Protein AF-A0A0P8X4I3-F1 (afdb_monomer_lite)

InterPro domains:
  IPR000212 UvrD-like helicase [PTHR11070] (1-59)
  IPR014017 UvrD-like helicase, C-terminal [PF13361] (1-50)
  IPR027417 P-loop containing nucleoside triphosphate hydrolase [G3DSA:3.40.50.300] (1-76)
  IPR027417 P-loop containing nucleoside triphosphate hydrolase [SSF52540] (1-68)

Radius of gyration: 15.51 Å; chains: 1; bounding box: 24×31×52 Å

Sequence (80 aa):
MHSSKGLEFGLVLIPGLGDMPKKGEDEAGEARLLYVAMTRAIDRLVMSYREPSSFTRRIQDSIGSVRQHLDEMDSQKATG

Organism: Pseudomonas fluorescens (NCBI:txid294)

pLDDT: mean 91.1, std 8.16, range [57.12, 97.12]

Structure (mmCIF, N/CA/C/O backbone):
data_AF-A0A0P8X4I3-F1
#
_entry.id   AF-A0A0P8X4I3-F1
#
loop_
_atom_site.group_PDB
_atom_site.id
_atom_site.type_symbol
_atom_site.label_atom_id
_atom_site.label_alt_id
_atom_site.label_comp_id
_atom_site.label_asym_id
_atom_site.label_entity_id
_atom_site.label_seq_id
_atom_site.pdbx_PDB_ins_code
_atom_site.Cartn_x
_atom_site.Cartn_y
_atom_site.Cartn_z
_atom_site.occupancy
_atom_site.B_iso_or_equiv
_atom_site.auth_seq_id
_atom_site.auth_comp_id
_atom_site.auth_asym_id
_atom_site.auth_atom_id
_atom_site.pdbx_PDB_model_num
ATOM 1 N N . MET A 1 1 ? -1.971 7.019 -8.619 1.00 71.94 1 MET A N 1
ATOM 2 C CA . MET A 1 1 ? -1.763 7.427 -7.207 1.00 71.94 1 MET A CA 1
ATOM 3 C C . MET A 1 1 ? -1.483 8.922 -7.046 1.00 71.94 1 MET A C 1
ATOM 5 O O . MET A 1 1 ? -1.871 9.484 -6.038 1.00 71.94 1 MET A O 1
ATOM 9 N N . HIS A 1 2 ? -0.882 9.600 -8.029 1.00 68.88 2 HIS A N 1
ATOM 10 C CA . HIS A 1 2 ? -0.519 11.022 -7.924 1.00 68.88 2 HIS A CA 1
ATOM 11 C C . HIS A 1 2 ? -1.645 11.990 -7.497 1.00 68.88 2 HIS A C 1
ATOM 13 O O . HIS A 1 2 ? -1.368 12.941 -6.771 1.00 68.88 2 HIS A O 1
ATOM 19 N N . SER A 1 3 ? -2.900 11.744 -7.889 1.00 74.69 3 SER A N 1
ATOM 20 C CA . SER A 1 3 ? -4.031 12.648 -7.614 1.00 74.69 3 SER A CA 1
ATOM 21 C C . SER A 1 3 ? -4.601 12.578 -6.190 1.00 74.69 3 SER A C 1
ATOM 23 O O . SER A 1 3 ? -5.472 13.373 -5.864 1.00 74.69 3 SER A O 1
ATOM 25 N N . SER A 1 4 ? -4.149 11.650 -5.336 1.00 71.81 4 SER A N 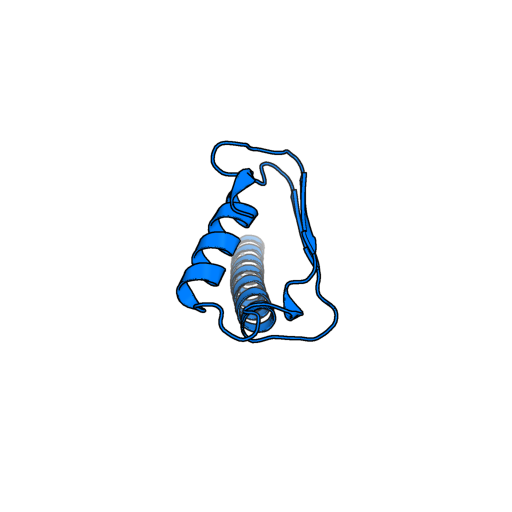1
ATOM 26 C CA . SER A 1 4 ? -4.654 11.512 -3.955 1.00 71.81 4 SER A CA 1
ATOM 27 C C . SER A 1 4 ? -3.838 12.289 -2.917 1.00 71.81 4 SER A C 1
ATOM 29 O O . SER A 1 4 ? -4.096 12.195 -1.719 1.00 71.81 4 SER A O 1
ATOM 31 N N . LYS A 1 5 ? -2.820 13.046 -3.337 1.00 71.44 5 LYS A N 1
ATOM 32 C CA . LYS A 1 5 ? -1.964 13.800 -2.417 1.00 71.44 5 LYS A CA 1
ATOM 33 C C . LYS A 1 5 ? -2.779 14.872 -1.676 1.00 71.44 5 LYS A C 1
ATOM 35 O O . LYS A 1 5 ? -3.328 15.762 -2.312 1.00 71.44 5 LYS A O 1
ATOM 40 N N . GLY A 1 6 ? -2.804 14.800 -0.342 1.00 76.19 6 GLY A N 1
ATOM 41 C CA . GLY A 1 6 ? 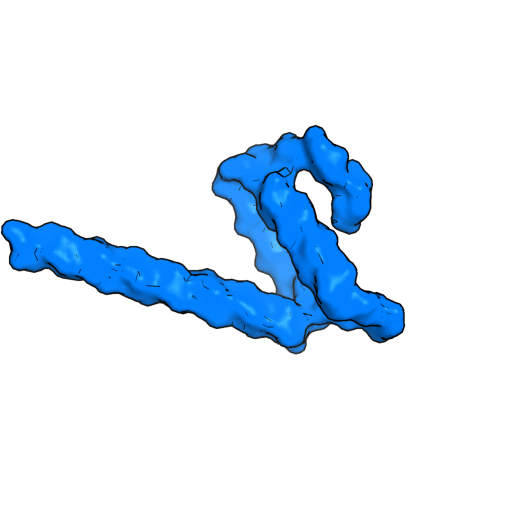-3.531 15.748 0.516 1.00 76.19 6 GLY A CA 1
ATOM 42 C C . GLY A 1 6 ? -4.991 15.378 0.797 1.00 76.19 6 GLY A C 1
ATOM 43 O O . GLY A 1 6 ? -5.695 16.171 1.408 1.00 76.19 6 GLY A O 1
ATOM 44 N N . LEU A 1 7 ? -5.437 14.195 0.361 1.00 87.50 7 LEU A N 1
ATOM 45 C CA . LEU A 1 7 ? -6.750 13.639 0.689 1.00 87.50 7 LEU A CA 1
ATOM 46 C C . LEU A 1 7 ? -6.604 12.488 1.690 1.00 87.50 7 LEU A C 1
ATOM 48 O O . LEU A 1 7 ? -5.577 11.811 1.709 1.00 87.50 7 LEU A O 1
ATOM 52 N N . GLU A 1 8 ? -7.649 12.226 2.466 1.00 91.12 8 GLU A N 1
ATOM 53 C CA . GLU A 1 8 ? -7.728 11.086 3.381 1.00 91.12 8 GLU A CA 1
ATOM 54 C C . GLU A 1 8 ? -9.111 10.435 3.287 1.00 91.12 8 GLU A C 1
ATOM 56 O O . GLU A 1 8 ? -10.108 11.104 3.005 1.00 91.12 8 GLU A O 1
ATOM 61 N N . PHE A 1 9 ? -9.168 9.119 3.480 1.00 95.38 9 PHE A N 1
ATOM 62 C CA . PHE A 1 9 ? -10.377 8.318 3.309 1.00 95.38 9 PHE A CA 1
ATOM 63 C C . PHE A 1 9 ? -10.451 7.231 4.383 1.00 95.38 9 PHE A C 1
ATOM 65 O O . PHE A 1 9 ? -9.451 6.575 4.667 1.00 95.38 9 PHE A O 1
ATOM 72 N N . GLY A 1 10 ? -11.647 6.962 4.919 1.00 97.00 10 GLY A N 1
ATOM 73 C CA . GLY A 1 10 ? -11.856 5.848 5.858 1.00 97.00 10 GLY A CA 1
ATOM 74 C C . GLY A 1 10 ? -11.443 4.493 5.267 1.00 97.00 10 GLY A C 1
ATOM 75 O O . GLY A 1 10 ? -10.851 3.663 5.949 1.00 97.00 10 GLY A O 1
ATOM 76 N N . LEU A 1 11 ? -11.659 4.2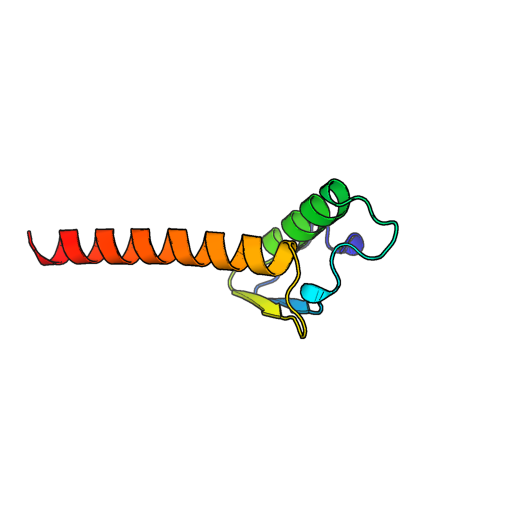95 3.963 1.00 96.81 11 LEU A N 1
ATOM 77 C CA . LEU A 1 11 ? -11.262 3.094 3.231 1.00 96.81 11 LEU A CA 1
ATOM 78 C C . LEU A 1 11 ? -10.491 3.452 1.957 1.00 96.81 11 LEU A C 1
ATOM 80 O O . LEU A 1 11 ? -10.973 4.226 1.132 1.00 96.81 11 LEU A O 1
ATOM 84 N N . VAL A 1 12 ? -9.340 2.810 1.754 1.00 96.88 12 VAL A N 1
ATOM 85 C CA . VAL A 1 12 ? -8.552 2.882 0.515 1.00 96.88 12 VAL A CA 1
ATOM 86 C C . VAL A 1 12 ? -8.359 1.485 -0.063 1.00 96.88 12 VAL A C 1
ATOM 88 O O . VAL A 1 12 ? -7.964 0.558 0.645 1.00 96.88 12 VAL A O 1
ATOM 91 N N . LEU A 1 13 ? -8.605 1.345 -1.368 1.00 97.12 13 LEU A N 1
ATOM 92 C CA . LEU A 1 13 ? -8.338 0.126 -2.129 1.00 97.12 13 LEU A CA 1
ATOM 93 C C . LEU A 1 13 ? -7.231 0.388 -3.158 1.00 97.12 13 LEU A C 1
ATOM 95 O O . LEU A 1 13 ? -7.365 1.284 -3.991 1.00 97.12 13 LEU A O 1
ATOM 99 N N . ILE A 1 14 ? -6.161 -0.408 -3.122 1.00 95.50 14 ILE A N 1
ATOM 100 C CA . ILE A 1 14 ? -5.040 -0.356 -4.073 1.00 95.50 14 ILE A CA 1
ATOM 101 C C . ILE A 1 14 ? -4.974 -1.693 -4.830 1.00 95.50 14 ILE A C 1
ATOM 103 O O . ILE A 1 14 ? -4.367 -2.653 -4.344 1.00 95.50 14 ILE A O 1
ATOM 107 N N . PRO A 1 15 ? -5.625 -1.802 -5.999 1.00 95.00 15 PRO A N 1
ATOM 108 C CA . PRO A 1 15 ? -5.536 -2.993 -6.833 1.00 95.00 15 PRO A CA 1
ATOM 109 C C . PRO A 1 15 ? -4.257 -3.006 -7.683 1.00 95.00 15 PRO A C 1
ATOM 111 O O . PRO A 1 15 ? -3.679 -1.959 -7.972 1.00 95.00 15 PRO A O 1
ATOM 114 N N . GLY A 1 16 ? -3.865 -4.192 -8.151 1.00 94.06 16 GLY A N 1
ATOM 115 C CA . GLY A 1 16 ? -2.825 -4.349 -9.176 1.00 94.06 16 GLY A CA 1
ATOM 116 C C . GLY A 1 16 ? -1.391 -4.236 -8.658 1.00 94.06 16 GLY A C 1
ATOM 117 O O . GLY A 1 16 ? -0.494 -3.868 -9.406 1.00 94.06 16 GLY A O 1
ATOM 118 N N . LEU A 1 17 ? -1.146 -4.568 -7.388 1.00 94.38 17 LEU A N 1
ATOM 119 C CA . LEU A 1 17 ? 0.192 -4.464 -6.785 1.00 94.38 17 LEU A CA 1
ATOM 120 C C . LEU A 1 17 ? 1.247 -5.375 -7.446 1.00 94.38 17 LEU A C 1
ATOM 122 O O . LEU A 1 17 ? 2.445 -5.109 -7.380 1.00 94.38 17 LEU A O 1
ATOM 126 N N . GLY A 1 18 ? 0.790 -6.454 -8.085 1.00 94.50 18 GLY A N 1
ATOM 127 C CA . GLY A 1 18 ? 1.630 -7.390 -8.836 1.00 94.50 18 GLY A CA 1
ATOM 128 C C . GLY A 1 18 ? 2.254 -6.781 -10.092 1.00 94.50 18 GLY A C 1
ATOM 129 O O . GLY A 1 18 ? 3.284 -7.259 -10.552 1.00 94.50 18 GLY A O 1
ATOM 130 N N . ASP A 1 19 ? 1.680 -5.694 -10.606 1.00 92.44 19 ASP A N 1
ATOM 131 C CA . ASP A 1 19 ? 2.163 -5.024 -11.814 1.00 92.44 19 ASP A CA 1
ATOM 132 C C . ASP A 1 19 ? 3.199 -3.925 -11.502 1.00 92.44 19 ASP A C 1
ATOM 134 O O . ASP A 1 19 ? 3.619 -3.213 -12.413 1.00 92.44 19 ASP A O 1
ATOM 138 N N . MET A 1 20 ? 3.591 -3.754 -10.228 1.00 91.88 20 MET A N 1
ATOM 139 C CA . MET A 1 20 ? 4.550 -2.732 -9.790 1.00 91.88 20 MET A CA 1
ATOM 140 C C . MET A 1 20 ? 5.985 -3.277 -9.654 1.00 91.88 20 MET A C 1
ATOM 142 O O . MET A 1 20 ? 6.180 -4.309 -8.997 1.00 91.88 20 MET A O 1
ATOM 146 N N . PRO A 1 21 ? 6.997 -2.555 -10.174 1.00 92.44 21 PRO A N 1
ATOM 147 C CA . PRO A 1 21 ? 6.880 -1.410 -11.083 1.00 92.44 21 PRO A CA 1
ATOM 148 C C . PRO A 1 21 ? 6.552 -1.896 -12.504 1.00 92.44 21 PRO A C 1
ATOM 150 O O . PRO A 1 21 ? 6.967 -2.990 -12.903 1.00 92.44 21 PRO A O 1
ATOM 153 N N . LYS A 1 22 ? 5.850 -1.090 -13.305 1.00 90.31 22 LYS A N 1
ATOM 154 C CA . LYS A 1 22 ? 5.659 -1.432 -14.718 1.00 90.31 22 LYS A CA 1
ATOM 155 C C . LYS A 1 22 ? 6.978 -1.298 -15.467 1.00 90.31 22 LYS A C 1
ATOM 157 O O . LYS A 1 22 ? 7.916 -0.621 -15.045 1.00 90.31 22 LYS A O 1
ATOM 162 N N . LYS A 1 23 ? 7.053 -1.936 -16.636 1.00 89.38 23 LYS A N 1
ATOM 163 C CA . LYS A 1 23 ? 8.239 -1.875 -17.497 1.00 89.38 23 LYS A CA 1
ATOM 164 C C . LYS A 1 23 ? 8.604 -0.417 -17.809 1.00 89.38 23 LYS A C 1
ATOM 166 O O . LYS A 1 23 ? 7.851 0.272 -18.491 1.00 89.38 23 LYS A O 1
ATOM 171 N N . GLY A 1 24 ? 9.792 -0.002 -17.371 1.00 91.38 24 GLY A N 1
ATOM 172 C CA . GLY A 1 24 ? 10.325 1.345 -17.591 1.00 91.38 24 GLY A CA 1
ATOM 173 C C . GLY A 1 24 ? 10.035 2.349 -16.470 1.00 91.38 24 GLY A C 1
ATOM 174 O O . GLY A 1 24 ? 10.503 3.479 -16.570 1.00 91.38 24 GLY A O 1
ATOM 175 N N . GLU A 1 25 ? 9.311 1.962 -15.416 1.00 93.12 25 GLU A N 1
ATOM 176 C CA . GLU A 1 25 ? 9.111 2.797 -14.226 1.00 93.12 25 GLU A CA 1
ATOM 177 C C . GLU A 1 25 ? 10.285 2.656 -13.239 1.00 93.12 25 GLU A C 1
ATOM 179 O O . GLU A 1 25 ? 10.896 1.592 -13.113 1.00 93.12 25 GLU A O 1
ATOM 184 N N . ASP A 1 26 ? 10.601 3.747 -12.535 1.00 93.69 26 ASP A N 1
ATOM 185 C CA . ASP A 1 26 ? 11.599 3.757 -11.461 1.00 93.69 26 ASP A CA 1
ATOM 186 C C . ASP A 1 26 ? 11.037 3.061 -10.216 1.00 93.69 26 ASP A C 1
ATOM 188 O O . ASP A 1 26 ? 10.063 3.527 -9.623 1.00 93.69 26 ASP A O 1
ATOM 192 N N . GLU A 1 27 ? 11.687 1.981 -9.777 1.00 93.19 27 GLU A N 1
ATOM 193 C CA . GLU A 1 27 ? 11.288 1.217 -8.591 1.00 93.19 27 GLU A CA 1
ATOM 194 C C . GLU A 1 27 ? 11.166 2.110 -7.346 1.00 93.19 27 GLU A C 1
ATOM 196 O O . GLU A 1 27 ? 10.201 1.998 -6.586 1.00 93.19 27 GLU A O 1
ATOM 201 N N . ALA A 1 28 ? 12.113 3.029 -7.137 1.00 94.06 28 ALA A N 1
ATOM 202 C CA . ALA A 1 28 ? 12.089 3.904 -5.970 1.00 94.06 28 ALA A CA 1
ATOM 203 C C . ALA A 1 28 ? 10.943 4.928 -6.051 1.00 94.06 28 ALA A C 1
ATOM 205 O O . ALA A 1 28 ? 10.327 5.265 -5.035 1.00 94.06 28 ALA A O 1
ATOM 206 N N . GLY A 1 29 ? 10.646 5.422 -7.252 1.00 95.06 29 GLY A N 1
ATOM 207 C CA . GLY A 1 29 ? 9.494 6.262 -7.557 1.00 95.06 29 GLY A CA 1
ATOM 208 C C . GLY A 1 29 ? 8.179 5.568 -7.232 1.00 95.06 29 GLY A C 1
ATOM 209 O O . GLY A 1 29 ? 7.394 6.105 -6.448 1.00 95.06 29 GLY A O 1
ATOM 210 N N . GLU A 1 30 ? 7.982 4.356 -7.743 1.00 94.06 30 GLU A N 1
ATOM 211 C CA . GLU A 1 30 ? 6.764 3.576 -7.505 1.00 94.06 30 GLU A CA 1
ATOM 212 C C . GLU A 1 30 ? 6.592 3.209 -6.027 1.00 94.06 30 GLU A C 1
ATOM 214 O O . GLU A 1 30 ? 5.493 3.324 -5.485 1.00 94.06 30 GLU A O 1
ATOM 219 N N . ALA A 1 31 ? 7.680 2.889 -5.318 1.00 93.56 31 ALA A N 1
ATOM 220 C CA . ALA A 1 31 ? 7.647 2.675 -3.869 1.00 93.56 31 ALA A CA 1
ATOM 221 C C . ALA A 1 31 ? 7.170 3.916 -3.101 1.00 93.56 31 ALA A C 1
ATOM 223 O O . ALA A 1 31 ? 6.321 3.811 -2.212 1.00 93.56 31 ALA A O 1
ATOM 224 N N . ARG A 1 32 ? 7.659 5.108 -3.468 1.00 94.31 32 ARG A N 1
ATOM 225 C CA . ARG A 1 32 ? 7.199 6.369 -2.863 1.00 94.31 32 ARG A CA 1
ATOM 226 C C . ARG A 1 32 ? 5.724 6.633 -3.157 1.00 94.31 32 ARG A C 1
ATOM 228 O O . ARG A 1 32 ? 5.002 7.087 -2.271 1.00 94.31 32 ARG A O 1
ATOM 235 N N . LEU A 1 33 ? 5.262 6.354 -4.374 1.00 93.12 33 LEU A N 1
ATOM 236 C CA . LEU A 1 33 ? 3.855 6.536 -4.736 1.00 93.12 33 LEU A CA 1
ATOM 237 C C . LEU A 1 33 ? 2.940 5.567 -4.003 1.00 93.12 33 LEU A C 1
ATOM 239 O O . LEU A 1 33 ? 1.878 5.980 -3.533 1.00 93.12 33 LEU A O 1
ATOM 243 N N . LEU A 1 34 ? 3.371 4.317 -3.855 1.00 94.00 34 LEU A N 1
ATOM 244 C CA . LEU A 1 34 ? 2.650 3.330 -3.073 1.00 94.00 34 LEU A CA 1
ATOM 245 C C . LEU A 1 34 ? 2.541 3.763 -1.609 1.00 94.00 34 LEU A C 1
ATOM 247 O O . LEU A 1 34 ? 1.439 3.780 -1.070 1.00 94.00 34 LEU A O 1
ATOM 251 N N . TYR A 1 35 ? 3.635 4.223 -0.996 1.00 93.75 35 TYR A N 1
ATOM 252 C CA . TYR A 1 35 ? 3.610 4.773 0.363 1.00 93.75 35 TYR A CA 1
ATOM 253 C C . TYR A 1 35 ? 2.611 5.935 0.507 1.00 93.75 35 TYR A C 1
ATOM 255 O O . TYR A 1 35 ? 1.810 5.974 1.445 1.00 93.75 35 TYR A O 1
ATOM 263 N N . VAL A 1 36 ? 2.606 6.866 -0.453 1.00 94.19 36 VAL A N 1
ATOM 264 C CA . VAL A 1 36 ? 1.645 7.977 -0.482 1.00 94.19 36 VAL A CA 1
ATOM 265 C C . VAL A 1 36 ? 0.207 7.468 -0.549 1.00 94.19 36 VAL A C 1
ATOM 267 O O . VAL A 1 36 ? -0.642 8.023 0.136 1.00 94.19 36 VAL A O 1
ATOM 270 N N . ALA A 1 37 ? -0.081 6.434 -1.342 1.00 94.25 37 ALA A N 1
ATOM 271 C CA . ALA A 1 37 ? -1.421 5.862 -1.450 1.00 94.25 37 ALA A CA 1
ATOM 272 C C . ALA A 1 37 ? -1.848 5.095 -0.189 1.00 94.25 37 ALA A C 1
ATOM 274 O O . ALA A 1 37 ? -2.983 5.253 0.258 1.00 94.25 37 ALA A O 1
ATOM 275 N N . MET A 1 38 ? -0.944 4.313 0.410 1.00 94.88 38 MET A N 1
ATOM 276 C CA . MET A 1 38 ? -1.193 3.581 1.657 1.00 94.88 38 MET A CA 1
ATOM 277 C C . MET A 1 38 ? -1.570 4.539 2.794 1.00 94.88 38 MET A C 1
ATOM 279 O O . MET A 1 38 ? -2.541 4.308 3.506 1.00 94.88 38 MET A O 1
ATOM 283 N N . THR A 1 39 ? -0.858 5.662 2.905 1.00 94.50 39 THR A N 1
ATOM 284 C CA . THR A 1 39 ? -1.070 6.693 3.938 1.00 94.50 39 THR A CA 1
ATOM 285 C C . THR A 1 39 ? -2.243 7.637 3.644 1.00 94.50 39 THR A C 1
ATOM 287 O O . THR A 1 39 ? -2.329 8.720 4.220 1.00 94.50 39 THR A O 1
ATOM 290 N N . ARG A 1 40 ? -3.139 7.291 2.710 1.00 95.31 40 ARG A N 1
ATOM 291 C CA . ARG A 1 40 ? -4.449 7.960 2.567 1.00 95.31 40 ARG A CA 1
ATOM 292 C C . ARG A 1 40 ? -5.542 7.262 3.371 1.00 95.31 40 ARG A C 1
ATOM 294 O O . ARG A 1 40 ? -6.616 7.833 3.515 1.00 95.31 40 ARG A O 1
ATOM 301 N N . ALA A 1 41 ? -5.300 6.033 3.826 1.00 97.06 41 ALA A N 1
ATOM 302 C CA . ALA A 1 41 ? -6.257 5.282 4.623 1.00 97.06 41 ALA A CA 1
ATOM 303 C C . ALA A 1 41 ? -6.247 5.779 6.070 1.00 97.06 41 ALA A C 1
ATOM 305 O O . ALA A 1 41 ? -5.184 5.832 6.684 1.00 97.06 41 ALA A O 1
ATOM 306 N N . ILE A 1 42 ? -7.427 6.094 6.600 1.00 96.31 42 ILE A N 1
ATOM 307 C CA . ILE A 1 42 ? -7.632 6.420 8.015 1.00 96.31 42 ILE A CA 1
ATOM 308 C C . ILE A 1 42 ? -7.941 5.138 8.798 1.00 96.31 42 ILE A C 1
ATOM 310 O O . ILE A 1 42 ? -7.250 4.842 9.767 1.00 96.31 42 ILE A O 1
ATOM 314 N N . ASP A 1 43 ? -8.921 4.344 8.343 1.00 96.69 43 ASP A N 1
ATOM 315 C CA . ASP A 1 43 ? -9.383 3.162 9.090 1.00 96.69 43 ASP A CA 1
ATOM 316 C C . ASP A 1 43 ? -8.959 1.846 8.435 1.00 96.69 43 ASP A C 1
ATOM 318 O O . ASP A 1 43 ? -8.542 0.901 9.107 1.00 96.69 43 ASP A O 1
ATOM 322 N N . ARG A 1 44 ? -9.092 1.742 7.106 1.00 97.12 44 ARG A N 1
ATOM 323 C CA . ARG A 1 44 ? -8.889 0.480 6.393 1.00 97.12 44 ARG A CA 1
ATOM 324 C C . ARG A 1 44 ? -8.149 0.656 5.076 1.00 97.12 44 ARG A C 1
ATOM 326 O O . ARG A 1 44 ? -8.544 1.419 4.199 1.00 97.12 44 ARG A O 1
ATOM 333 N N . LEU A 1 45 ? -7.115 -0.159 4.908 1.00 97.06 45 LEU A N 1
ATOM 334 C CA . LEU A 1 45 ? -6.367 -0.310 3.669 1.00 97.06 45 LEU A CA 1
ATOM 335 C C . LEU A 1 45 ? -6.557 -1.730 3.127 1.00 97.06 45 LEU A C 1
ATOM 337 O O . LEU A 1 45 ? -6.320 -2.710 3.833 1.00 97.06 45 LEU A O 1
ATOM 341 N N . VAL A 1 46 ? -6.966 -1.842 1.865 1.00 96.81 46 VAL A N 1
ATOM 342 C CA . VAL A 1 46 ? -7.041 -3.113 1.137 1.00 96.81 46 VAL A CA 1
ATOM 343 C C . VAL A 1 46 ? -6.122 -3.036 -0.070 1.00 96.81 46 VAL A C 1
ATOM 345 O O . VAL A 1 46 ? -6.266 -2.155 -0.911 1.00 96.81 46 VAL A O 1
ATOM 348 N N . MET A 1 47 ? -5.192 -3.978 -0.176 1.00 96.50 47 MET A N 1
ATOM 349 C CA . MET A 1 47 ? -4.301 -4.101 -1.328 1.00 96.50 47 MET A CA 1
ATOM 350 C C . MET A 1 47 ? -4.514 -5.463 -1.978 1.00 96.50 47 MET A C 1
ATOM 352 O O . MET A 1 47 ? -4.620 -6.466 -1.273 1.00 96.50 47 MET A O 1
ATOM 356 N N . SER A 1 48 ? -4.593 -5.509 -3.308 1.00 96.06 48 SER A N 1
ATOM 357 C CA . SER A 1 48 ? -4.805 -6.758 -4.046 1.00 96.06 48 SER A CA 1
ATOM 358 C C . SER A 1 48 ? -3.871 -6.889 -5.243 1.00 96.06 48 SER A C 1
ATOM 360 O O . SER A 1 48 ? -3.420 -5.906 -5.834 1.00 96.06 48 SER A O 1
ATOM 362 N N . TYR A 1 49 ? -3.571 -8.132 -5.604 1.00 96.62 49 TYR A N 1
ATOM 363 C CA . T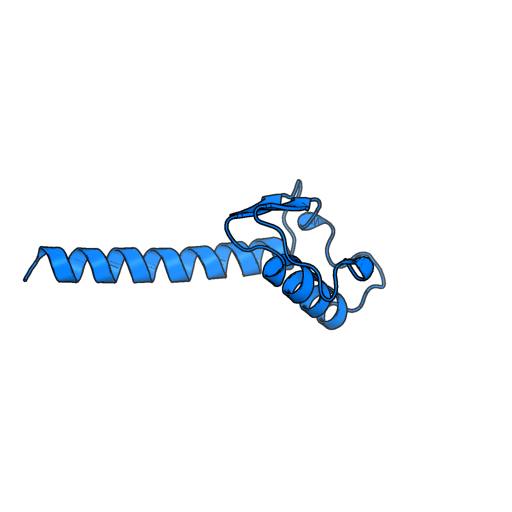YR A 1 49 ? -2.754 -8.480 -6.759 1.00 96.62 49 TYR A CA 1
ATOM 364 C C . TYR A 1 49 ? -3.198 -9.835 -7.323 1.00 96.62 49 TYR A C 1
ATOM 366 O O . TYR A 1 49 ? -3.862 -10.604 -6.628 1.00 96.62 49 TYR A O 1
ATOM 374 N N . ARG A 1 50 ? -2.849 -10.109 -8.586 1.00 94.62 50 ARG A N 1
ATOM 375 C CA . ARG A 1 50 ? -3.052 -11.423 -9.216 1.00 94.62 50 ARG A CA 1
ATOM 376 C C . ARG A 1 50 ? -1.783 -12.265 -9.118 1.00 94.62 50 ARG A C 1
ATOM 378 O O . ARG A 1 50 ? -1.791 -13.296 -8.463 1.00 94.62 50 ARG A O 1
ATOM 385 N N . GLU A 1 51 ? -0.700 -11.779 -9.719 1.00 94.50 51 GLU A N 1
ATOM 386 C CA . GLU A 1 51 ? 0.613 -12.429 -9.697 1.00 94.50 51 GLU A CA 1
ATOM 387 C C . GLU A 1 51 ? 1.550 -11.745 -8.692 1.00 94.50 51 GLU A C 1
ATOM 389 O O . GLU A 1 51 ? 1.463 -10.526 -8.514 1.00 94.50 51 GLU A O 1
ATOM 394 N N . PRO A 1 52 ? 2.434 -12.491 -8.008 1.00 92.88 52 PRO A N 1
ATOM 395 C CA . PRO A 1 52 ? 3.368 -11.907 -7.057 1.00 92.88 52 PRO A CA 1
ATOM 396 C C . PRO A 1 52 ? 4.476 -11.106 -7.759 1.00 92.88 52 PRO A C 1
ATOM 398 O O . PRO A 1 52 ? 5.038 -11.540 -8.762 1.00 92.88 52 PRO A O 1
ATOM 401 N N . SER A 1 53 ? 4.871 -9.987 -7.156 1.00 92.00 53 SER A N 1
ATOM 402 C CA . SER A 1 53 ? 5.990 -9.132 -7.563 1.00 92.00 53 SER A CA 1
ATOM 403 C C . SER A 1 53 ? 6.990 -8.935 -6.419 1.00 92.00 53 SER A C 1
ATOM 405 O O . SER A 1 53 ? 6.800 -9.430 -5.303 1.00 92.00 53 SER A O 1
ATOM 407 N N . SER A 1 54 ? 8.075 -8.197 -6.671 1.00 90.94 54 SER A N 1
ATOM 408 C CA . SER A 1 54 ? 8.986 -7.767 -5.601 1.00 90.94 54 SER A CA 1
ATOM 409 C C . SER A 1 54 ? 8.259 -6.919 -4.550 1.00 90.94 54 SER A C 1
ATOM 411 O O . SER A 1 54 ? 8.514 -7.069 -3.357 1.00 90.94 54 SER A O 1
ATOM 413 N N . PHE A 1 55 ? 7.301 -6.089 -4.971 1.00 92.31 55 PHE A N 1
ATOM 414 C CA . PHE A 1 55 ? 6.495 -5.251 -4.085 1.00 92.31 55 PHE A CA 1
ATOM 415 C C . PHE A 1 55 ? 5.539 -6.073 -3.223 1.00 92.31 55 PHE A C 1
ATOM 417 O O . PHE A 1 55 ? 5.487 -5.864 -2.010 1.00 92.31 55 PHE A O 1
ATOM 424 N N . THR A 1 56 ? 4.813 -7.031 -3.813 1.00 94.88 56 THR A N 1
ATOM 425 C CA . THR A 1 56 ? 3.871 -7.859 -3.041 1.00 94.88 56 THR A CA 1
ATOM 426 C C . THR A 1 56 ? 4.601 -8.671 -1.978 1.00 94.88 56 THR A C 1
ATOM 428 O O . THR A 1 56 ? 4.134 -8.727 -0.844 1.00 94.88 56 THR A O 1
ATOM 431 N N . ARG A 1 57 ? 5.767 -9.243 -2.317 1.00 95.00 57 ARG A N 1
ATOM 432 C CA . ARG A 1 57 ? 6.590 -10.021 -1.378 1.00 95.00 57 ARG A CA 1
ATOM 433 C C . ARG A 1 57 ? 7.084 -9.156 -0.224 1.00 95.00 57 ARG A C 1
ATOM 435 O O . ARG A 1 57 ? 6.803 -9.475 0.921 1.00 95.00 57 ARG A O 1
ATOM 442 N N . ARG A 1 58 ? 7.694 -7.998 -0.514 1.00 94.25 58 ARG A N 1
ATOM 443 C CA . ARG A 1 58 ? 8.173 -7.064 0.525 1.00 94.25 58 ARG A CA 1
ATOM 444 C C . ARG A 1 58 ? 7.071 -6.662 1.508 1.00 94.25 58 ARG A C 1
ATOM 446 O O . ARG A 1 58 ? 7.318 -6.569 2.709 1.00 94.25 58 ARG A O 1
ATOM 453 N N . ILE A 1 59 ? 5.856 -6.432 1.011 1.00 94.44 59 ILE A N 1
ATOM 454 C CA . ILE A 1 59 ? 4.699 -6.086 1.846 1.00 94.44 59 ILE A CA 1
ATOM 455 C C . ILE A 1 59 ? 4.240 -7.281 2.682 1.00 94.44 59 ILE A C 1
ATOM 457 O O . ILE A 1 59 ? 3.984 -7.118 3.873 1.00 94.44 59 ILE A O 1
ATOM 461 N N . GLN A 1 60 ? 4.153 -8.472 2.089 1.00 94.88 60 GLN A N 1
ATOM 462 C CA . GLN A 1 60 ? 3.796 -9.695 2.810 1.00 94.88 60 GLN A CA 1
ATOM 463 C C . GLN A 1 60 ? 4.790 -10.010 3.926 1.00 94.88 60 GLN A C 1
ATOM 465 O O . GLN A 1 60 ? 4.359 -10.267 5.048 1.00 94.88 60 GLN A O 1
ATOM 470 N N . ASP A 1 61 ? 6.088 -9.908 3.643 1.00 96.31 61 ASP A N 1
ATOM 471 C CA . ASP A 1 61 ? 7.159 -10.145 4.611 1.00 96.31 61 ASP A CA 1
ATOM 472 C C . ASP A 1 61 ? 7.080 -9.141 5.770 1.00 96.31 61 ASP A C 1
ATOM 474 O O . ASP A 1 61 ? 7.136 -9.521 6.939 1.00 96.31 61 ASP A O 1
ATOM 478 N N . SER A 1 62 ? 6.861 -7.859 5.455 1.00 94.94 62 SER A N 1
ATOM 479 C CA . SER A 1 62 ? 6.744 -6.791 6.457 1.00 94.94 62 SER A CA 1
ATOM 480 C C . SER A 1 62 ? 5.519 -6.981 7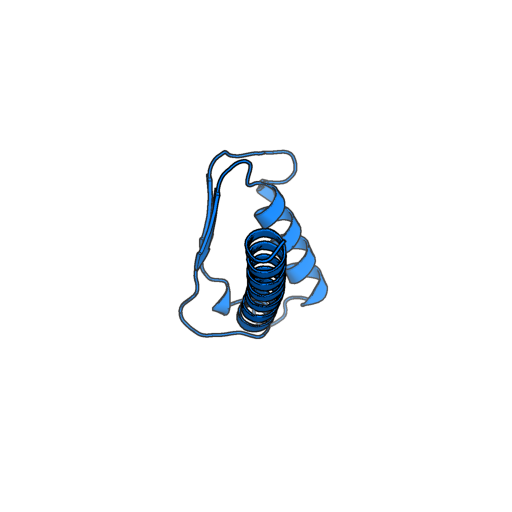.359 1.00 94.94 62 SER A C 1
ATOM 482 O O . SER A 1 62 ? 5.618 -6.862 8.578 1.00 94.94 62 SER A O 1
ATOM 484 N N . ILE A 1 63 ? 4.362 -7.323 6.780 1.00 94.56 63 ILE A N 1
ATOM 485 C CA . ILE A 1 63 ? 3.141 -7.622 7.544 1.00 94.56 63 ILE A CA 1
ATOM 486 C C . ILE A 1 63 ? 3.333 -8.883 8.396 1.00 94.56 63 ILE A C 1
ATOM 488 O O . ILE A 1 63 ? 2.895 -8.911 9.544 1.00 94.56 63 ILE A O 1
ATOM 492 N N . GLY A 1 64 ? 3.976 -9.917 7.847 1.00 95.81 64 GLY A N 1
ATOM 493 C CA . GLY A 1 64 ? 4.280 -11.157 8.561 1.00 95.81 64 GLY A CA 1
ATOM 494 C C . GLY A 1 64 ? 5.160 -10.912 9.784 1.00 95.81 64 GLY A C 1
ATOM 495 O O . GLY A 1 64 ? 4.812 -11.349 10.876 1.00 95.81 64 GLY A O 1
ATOM 496 N N . SER A 1 65 ? 6.236 -10.137 9.621 1.00 96.19 65 SER A N 1
ATOM 497 C CA . SER A 1 65 ? 7.147 -9.777 10.712 1.00 96.19 65 SER A CA 1
ATOM 498 C C . SER A 1 65 ? 6.445 -9.003 11.833 1.00 96.19 65 SER A C 1
ATOM 500 O O . SER A 1 65 ? 6.633 -9.323 13.005 1.00 96.19 65 SER A O 1
ATOM 502 N N . VAL A 1 66 ? 5.592 -8.028 11.493 1.00 95.75 66 VAL A N 1
ATOM 503 C CA . VAL A 1 66 ? 4.832 -7.267 12.500 1.00 95.75 66 VAL A CA 1
ATOM 504 C C . VAL A 1 66 ? 3.827 -8.160 13.226 1.00 95.75 66 VAL A C 1
ATOM 506 O O . VAL A 1 66 ? 3.721 -8.072 14.445 1.00 95.75 66 VAL A O 1
ATOM 509 N N . ARG A 1 67 ? 3.108 -9.035 12.510 1.00 95.00 67 ARG A N 1
ATOM 510 C CA . ARG A 1 67 ? 2.162 -9.977 13.133 1.00 95.00 67 ARG A CA 1
ATOM 511 C C . ARG A 1 67 ? 2.852 -10.894 14.130 1.00 95.00 67 ARG A C 1
ATOM 513 O O . ARG A 1 67 ? 2.399 -10.981 15.260 1.00 95.00 67 ARG A O 1
ATOM 520 N N . GLN A 1 68 ? 3.972 -11.494 13.729 1.00 95.06 68 GLN A N 1
ATOM 521 C CA . GLN A 1 68 ? 4.750 -12.354 14.612 1.00 95.06 68 GLN A CA 1
ATOM 522 C C . GLN A 1 68 ? 5.152 -11.613 15.896 1.00 95.06 68 GLN A C 1
ATOM 524 O O . GLN A 1 68 ? 4.990 -12.144 16.989 1.00 95.06 68 GLN A O 1
ATOM 529 N N . HIS A 1 69 ? 5.620 -10.369 15.773 1.00 94.75 69 HIS A N 1
ATOM 530 C CA . HIS A 1 69 ? 6.002 -9.573 16.936 1.00 94.75 69 HIS A CA 1
ATOM 531 C C . HIS A 1 69 ? 4.816 -9.274 17.868 1.00 94.75 69 HIS A C 1
ATOM 533 O O . HIS A 1 69 ? 4.959 -9.334 19.087 1.00 94.75 69 HIS A O 1
ATOM 539 N N . LEU A 1 70 ? 3.639 -8.977 17.311 1.00 93.56 70 LEU A N 1
ATOM 540 C CA . LEU A 1 70 ? 2.424 -8.749 18.098 1.00 93.56 70 LEU A CA 1
ATOM 541 C C . LEU A 1 70 ? 1.973 -10.024 18.831 1.00 93.56 70 LEU A C 1
ATOM 543 O O . LEU A 1 70 ? 1.675 -9.959 20.022 1.00 93.56 70 LEU A O 1
ATOM 547 N N . ASP A 1 71 ? 2.009 -11.179 18.162 1.00 94.56 71 ASP A N 1
ATOM 548 C CA . ASP A 1 71 ? 1.650 -12.473 18.757 1.00 94.56 71 ASP A CA 1
ATOM 549 C C . ASP A 1 71 ? 2.598 -12.849 19.918 1.00 94.56 71 ASP A C 1
ATOM 551 O O . ASP A 1 71 ? 2.170 -13.358 20.962 1.00 94.56 71 ASP A O 1
ATOM 555 N N . GLU A 1 72 ? 3.896 -12.561 19.768 1.00 93.69 72 GLU A N 1
ATOM 556 C CA . GLU A 1 72 ? 4.906 -12.744 20.818 1.00 93.69 72 GLU A CA 1
ATOM 557 C C . GLU A 1 72 ? 4.635 -11.840 22.034 1.00 93.69 72 GLU A C 1
ATOM 559 O O . GLU A 1 72 ? 4.708 -12.300 23.178 1.00 93.69 72 GLU A O 1
ATOM 564 N N . MET A 1 73 ? 4.276 -10.571 21.808 1.00 89.31 73 MET A N 1
ATOM 565 C CA . MET A 1 73 ? 3.947 -9.619 22.877 1.00 89.31 73 MET A CA 1
ATOM 566 C C . MET A 1 73 ? 2.685 -10.017 23.655 1.00 89.31 73 MET A C 1
ATOM 568 O O . MET A 1 73 ? 2.654 -9.892 24.883 1.00 89.31 73 MET A O 1
ATOM 572 N N . ASP A 1 74 ? 1.652 -10.504 22.968 1.00 90.38 74 ASP A N 1
ATOM 573 C CA . ASP A 1 74 ? 0.407 -10.941 23.606 1.00 90.38 74 ASP A CA 1
ATOM 574 C C . ASP A 1 74 ? 0.620 -12.216 24.436 1.00 90.38 74 ASP A C 1
ATOM 576 O O . ASP A 1 74 ? 0.123 -12.325 25.561 1.00 90.38 74 ASP A O 1
ATOM 580 N N . SER A 1 75 ? 1.453 -13.136 23.943 1.00 86.50 75 SER A N 1
ATOM 581 C CA . SER A 1 75 ? 1.838 -14.355 24.668 1.00 86.50 75 SER A CA 1
ATOM 582 C C . SER A 1 75 ? 2.614 -14.048 25.958 1.00 86.50 75 SER A C 1
ATOM 584 O O . SER A 1 75 ? 2.405 -14.693 26.989 1.00 86.50 75 SER A O 1
ATOM 586 N N . GLN A 1 76 ? 3.476 -13.025 25.935 1.00 81.06 76 GLN A N 1
ATOM 587 C CA . GLN A 1 76 ? 4.217 -12.568 27.116 1.00 81.06 76 GLN A CA 1
ATOM 588 C C . GLN A 1 76 ? 3.303 -11.935 28.174 1.00 81.06 76 GLN A C 1
ATOM 590 O O . GLN A 1 76 ? 3.507 -12.166 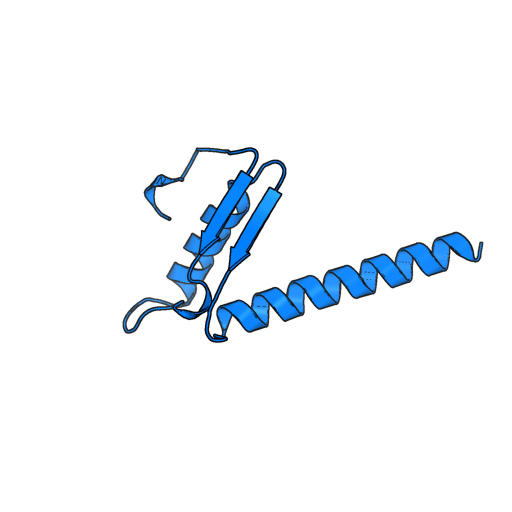29.364 1.00 81.06 76 GLN A O 1
ATOM 595 N N . LYS A 1 77 ? 2.265 -11.192 27.766 1.00 74.81 77 LYS A N 1
ATOM 596 C CA . LYS A 1 77 ? 1.273 -10.613 28.691 1.00 74.81 77 LYS A CA 1
ATOM 597 C C . LYS A 1 77 ? 0.352 -11.649 29.332 1.00 74.81 77 LYS A C 1
ATOM 599 O O . LYS A 1 77 ? -0.121 -11.416 30.433 1.00 74.81 77 LYS A O 1
ATOM 604 N N . ALA A 1 78 ? 0.077 -12.766 28.659 1.00 72.38 78 ALA A N 1
ATOM 605 C CA . ALA A 1 78 ? -0.792 -13.819 29.191 1.00 72.38 78 ALA A CA 1
ATOM 606 C C . ALA A 1 78 ? -0.104 -14.725 30.232 1.00 72.38 78 ALA A C 1
ATOM 608 O O . ALA A 1 78 ? -0.779 -15.491 30.918 1.00 72.38 78 ALA A O 1
ATOM 609 N N . THR A 1 79 ? 1.228 -14.658 30.334 1.00 72.19 79 THR A N 1
ATOM 610 C CA . THR A 1 79 ? 2.041 -15.545 31.187 1.00 72.19 79 THR A CA 1
ATOM 611 C C . THR A 1 79 ? 2.530 -14.861 32.480 1.00 72.19 79 THR A C 1
ATOM 613 O O . THR A 1 79 ? 3.156 -15.519 33.308 1.00 72.19 79 THR A O 1
ATOM 616 N N . GLY A 1 80 ? 2.253 -13.563 32.676 1.00 57.12 80 GLY A N 1
ATOM 617 C CA . GLY A 1 80 ? 2.630 -12.783 33.868 1.00 57.12 80 GLY A CA 1
ATOM 618 C C . GLY A 1 80 ? 1.424 -12.227 34.605 1.00 57.12 80 GLY A C 1
ATOM 619 O O . GLY A 1 80 ? 1.460 -12.244 35.854 1.00 57.12 80 GLY A O 1
#

Foldseek 3Di:
DVVCQPAADQEAEAEAQQCPPPVPDDNVVSVVVVVRRQVRHDHYYHYYHDDHDPRNVVVVVVVVVVVVVVVVVVVVVVVD

Secondary structure (DSSP, 8-state):
-GGGTT--EEEEEE--GGGPSPTT--HHHHHHHHHHHHTTEEEEEEE--SS--HHHHHHHHHHHHHHHHHHHHHHHHH--